Protein AF-A0A933ZM27-F1 (afdb_monomer_lite)

Sequence (180 aa):
MKTFSFIAGNKADASQGMKLHVNRSLVPNHMHVGVWLDDDGKAFPHIVRPATERLARAGTAAADFVLLNRAQVATTLRGVEGVLTIEPGTRFDAGRGGELGEIKAFGAEIQTKLGRRFALIQTPKAVLTIDKQPHDFHVFTIEGKKPAGAKPGQQYRVDIAQENSKGVVVGGLTVIFTFD

Radius of gyration: 19.92 Å; chains: 1; bounding box: 36×38×61 Å

Foldseek 3Di:
DDKDKDKDDALVFQFQKKKKKKAQLQPDLQWWKKKFFQDPCPVPPDDPPPPPCPCVVPVDDFDFDADQAWDWDFDADPNDTDIDTDHHGDTDGPDDQWDKDDKDKDQWDWDADPNTTMTTRNDSIMMIMIGTHGSGMDMMMMDIDQGPPDDAQDWGKMKMFMAGPVRDTDDIDIDIDGDD

Structure (mmCIF, N/CA/C/O backbone):
data_AF-A0A933ZM27-F1
#
_entry.id   AF-A0A933ZM27-F1
#
loop_
_atom_site.group_PDB
_atom_site.id
_atom_site.type_symbol
_atom_site.label_atom_id
_atom_site.label_alt_id
_atom_site.label_comp_id
_atom_site.label_asym_id
_atom_site.label_entity_id
_atom_site.label_seq_id
_atom_site.pdbx_PDB_ins_code
_atom_site.Cartn_x
_atom_site.Cartn_y
_atom_site.Cartn_z
_atom_site.occupancy
_atom_site.B_iso_or_equiv
_atom_site.auth_seq_id
_atom_site.auth_comp_id
_atom_site.auth_asym_id
_atom_site.auth_atom_id
_atom_site.pdbx_PDB_model_num
ATOM 1 N N . MET A 1 1 ? -14.687 8.237 5.035 1.00 88.56 1 MET A N 1
ATOM 2 C CA . MET A 1 1 ? -13.560 7.398 4.564 1.00 88.56 1 MET A CA 1
ATOM 3 C C . MET A 1 1 ? -12.387 8.320 4.306 1.00 88.56 1 MET A C 1
ATOM 5 O O . MET A 1 1 ? -12.639 9.437 3.872 1.00 88.56 1 MET A O 1
ATOM 9 N N . LYS A 1 2 ? -11.159 7.908 4.618 1.00 91.25 2 LYS A N 1
ATOM 10 C CA . LYS A 1 2 ? -9.950 8.696 4.350 1.00 91.25 2 LYS A CA 1
ATOM 11 C C . LYS A 1 2 ? -8.931 7.832 3.619 1.00 91.25 2 LYS A C 1
ATOM 13 O O . LYS A 1 2 ? -8.847 6.633 3.875 1.00 91.25 2 LYS A O 1
ATOM 18 N N . THR A 1 3 ? -8.185 8.447 2.715 1.00 92.00 3 THR A N 1
ATOM 19 C CA . THR A 1 3 ? -7.205 7.777 1.859 1.00 92.00 3 THR A CA 1
ATOM 20 C C . THR A 1 3 ? -5.915 8.577 1.822 1.00 92.00 3 THR A C 1
ATOM 22 O O . THR A 1 3 ? -5.947 9.802 1.924 1.00 92.00 3 THR A O 1
ATOM 25 N N . PHE A 1 4 ? -4.790 7.894 1.653 1.00 89.94 4 PHE A N 1
ATOM 26 C CA . PHE A 1 4 ? -3.494 8.528 1.451 1.00 89.94 4 PHE A CA 1
ATOM 27 C C . PHE A 1 4 ? -2.682 7.732 0.431 1.00 89.94 4 PHE A C 1
ATOM 29 O O . PHE A 1 4 ? -2.520 6.520 0.578 1.00 89.94 4 PHE A O 1
ATOM 36 N N . SER A 1 5 ? -2.190 8.408 -0.605 1.00 88.94 5 SER A N 1
ATOM 37 C CA . SER A 1 5 ? -1.392 7.782 -1.660 1.00 88.94 5 SER A CA 1
ATOM 38 C C . SER A 1 5 ? 0.098 7.869 -1.349 1.00 88.94 5 SER A C 1
ATOM 40 O O . SER A 1 5 ? 0.573 8.865 -0.810 1.00 88.94 5 SER A O 1
ATOM 42 N N . PHE A 1 6 ? 0.844 6.830 -1.700 1.00 87.25 6 PHE A N 1
ATOM 43 C CA . PHE A 1 6 ? 2.274 6.719 -1.453 1.00 87.25 6 PHE A CA 1
ATOM 44 C C . PHE A 1 6 ? 2.962 5.933 -2.558 1.00 87.25 6 PHE A C 1
ATOM 46 O O . PHE A 1 6 ? 2.321 5.209 -3.312 1.00 87.25 6 PHE A O 1
ATOM 53 N N . ILE A 1 7 ? 4.277 6.087 -2.657 1.00 86.44 7 ILE A N 1
ATOM 54 C CA . ILE A 1 7 ? 5.083 5.426 -3.680 1.00 86.44 7 ILE A CA 1
ATOM 55 C C . ILE A 1 7 ? 5.920 4.348 -3.017 1.00 86.44 7 ILE A C 1
ATOM 57 O O . ILE A 1 7 ? 6.509 4.581 -1.962 1.00 86.44 7 ILE A O 1
ATOM 61 N N . ALA A 1 8 ? 5.984 3.188 -3.659 1.00 88.62 8 ALA A N 1
ATOM 62 C CA . ALA A 1 8 ? 6.942 2.149 -3.329 1.00 88.62 8 ALA A CA 1
ATOM 63 C C . ALA A 1 8 ? 7.628 1.631 -4.597 1.00 88.62 8 ALA A C 1
ATOM 65 O O . ALA A 1 8 ? 7.114 1.755 -5.708 1.00 88.62 8 ALA A O 1
ATOM 66 N N . GLY A 1 9 ? 8.813 1.063 -4.424 1.00 84.31 9 GLY A N 1
ATOM 67 C CA . GLY A 1 9 ? 9.759 0.794 -5.503 1.00 84.31 9 GLY A CA 1
ATOM 68 C C . GLY A 1 9 ? 10.816 1.893 -5.613 1.00 84.31 9 GLY A C 1
ATOM 69 O O . GLY A 1 9 ? 10.778 2.903 -4.912 1.00 84.31 9 GLY A O 1
ATOM 70 N N . ASN A 1 10 ? 11.823 1.657 -6.446 1.00 74.56 10 ASN A N 1
ATOM 71 C CA . ASN A 1 10 ? 12.958 2.559 -6.610 1.00 74.56 10 ASN A CA 1
ATOM 72 C C . ASN A 1 10 ? 13.570 2.342 -7.998 1.00 74.56 10 ASN A C 1
ATOM 74 O O . ASN A 1 10 ? 13.846 1.207 -8.383 1.00 74.56 10 ASN A O 1
ATOM 78 N N . LYS A 1 11 ? 13.849 3.430 -8.723 1.00 73.94 11 LYS A N 1
ATOM 79 C CA . LYS A 1 11 ? 14.526 3.372 -10.025 1.00 73.94 11 LYS A CA 1
ATOM 80 C C . LYS A 1 11 ? 15.944 2.819 -9.958 1.00 73.94 11 LYS A C 1
ATOM 82 O O . LYS A 1 11 ? 16.417 2.257 -10.933 1.00 73.94 11 LYS A O 1
ATOM 87 N N . ALA A 1 12 ? 16.627 2.948 -8.828 1.00 74.56 12 ALA A N 1
ATOM 88 C CA . ALA A 1 12 ? 17.933 2.328 -8.626 1.00 74.56 12 ALA A CA 1
ATOM 89 C C . ALA A 1 12 ? 17.832 0.824 -8.301 1.00 74.56 12 ALA A C 1
ATOM 91 O O . ALA A 1 12 ? 18.844 0.128 -8.310 1.00 74.56 12 ALA A O 1
ATOM 92 N N . ASP A 1 13 ? 16.632 0.311 -8.008 1.00 78.94 13 ASP A N 1
ATOM 93 C CA . ASP A 1 13 ? 16.430 -1.074 -7.598 1.00 78.94 13 ASP A CA 1
ATOM 94 C C . ASP A 1 13 ? 16.055 -1.975 -8.781 1.00 78.94 13 ASP A C 1
ATOM 96 O O . ASP A 1 13 ? 14.914 -1.996 -9.254 1.00 78.94 13 ASP A O 1
ATOM 100 N N . ALA A 1 14 ? 17.030 -2.772 -9.216 1.00 84.38 14 ALA A N 1
ATOM 101 C CA . ALA A 1 14 ? 16.874 -3.763 -10.275 1.00 84.38 14 ALA A CA 1
ATOM 102 C C . ALA A 1 14 ? 16.109 -5.031 -9.836 1.00 84.38 14 ALA A C 1
ATOM 104 O O . ALA A 1 14 ? 15.944 -5.952 -10.635 1.00 84.38 14 ALA A O 1
ATOM 105 N N . SER A 1 15 ? 15.661 -5.122 -8.577 1.00 84.75 15 SER A N 1
ATOM 106 C CA . SER A 1 15 ? 14.913 -6.283 -8.094 1.00 84.75 15 SER A CA 1
ATOM 107 C C . SER A 1 15 ? 13.563 -6.447 -8.808 1.00 84.75 15 SER A C 1
ATOM 109 O O . SER A 1 15 ? 12.899 -5.472 -9.172 1.00 84.75 15 SER A O 1
ATOM 111 N N . GLN A 1 16 ? 13.142 -7.701 -8.979 1.00 86.69 16 GLN A N 1
ATOM 112 C CA . GLN A 1 16 ? 11.851 -8.062 -9.580 1.00 86.69 16 GLN A CA 1
ATOM 113 C C . GLN A 1 16 ? 10.733 -8.248 -8.546 1.00 86.69 16 GLN A C 1
ATOM 115 O O . GLN A 1 16 ? 9.624 -8.638 -8.892 1.00 86.69 16 GLN A O 1
ATOM 120 N N . GLY A 1 17 ? 11.007 -7.967 -7.273 1.00 89.50 17 GLY A N 1
ATOM 121 C CA . GLY A 1 17 ? 10.039 -8.149 -6.205 1.00 89.50 17 GLY A CA 1
ATOM 122 C C . GLY A 1 17 ? 10.297 -7.206 -5.046 1.00 89.50 17 GLY A C 1
ATOM 123 O O . GLY A 1 17 ? 11.439 -6.865 -4.736 1.00 89.50 17 GLY A O 1
ATOM 124 N N . MET A 1 18 ? 9.220 -6.800 -4.392 1.00 93.88 18 MET A N 1
ATOM 125 C CA . MET A 1 18 ? 9.257 -6.027 -3.157 1.00 93.88 18 MET A CA 1
ATOM 126 C C . MET A 1 18 ? 8.241 -6.582 -2.167 1.00 93.88 18 MET A C 1
ATOM 128 O O . MET A 1 18 ? 7.278 -7.248 -2.556 1.00 93.88 18 MET A O 1
ATOM 132 N N . LYS A 1 19 ? 8.432 -6.285 -0.883 1.00 96.94 19 LYS A N 1
ATOM 133 C CA . LYS A 1 19 ? 7.422 -6.558 0.138 1.00 96.94 19 LYS A CA 1
ATOM 134 C C . LYS A 1 19 ? 6.964 -5.268 0.787 1.00 96.94 19 LYS A C 1
ATOM 136 O O . LYS A 1 19 ? 7.787 -4.424 1.134 1.00 96.94 19 LYS A O 1
ATOM 141 N N . LEU A 1 20 ? 5.660 -5.149 0.996 1.00 97.56 20 LEU A N 1
ATOM 142 C CA . LEU A 1 20 ? 5.063 -4.115 1.829 1.00 97.56 20 LEU A CA 1
ATOM 143 C C . LEU A 1 20 ? 4.608 -4.742 3.140 1.00 97.56 20 LEU A C 1
ATOM 145 O O . LEU A 1 20 ? 3.688 -5.559 3.166 1.00 97.56 20 LEU A O 1
ATOM 149 N N . HIS A 1 21 ? 5.254 -4.346 4.227 1.00 98.12 21 HIS A N 1
ATOM 150 C CA . HIS A 1 21 ? 4.850 -4.682 5.584 1.00 98.12 21 HIS A CA 1
ATOM 151 C C . HIS A 1 21 ? 3.872 -3.629 6.070 1.00 98.12 21 HIS A C 1
ATOM 153 O O . HIS A 1 21 ? 4.243 -2.467 6.189 1.00 98.12 21 HIS A O 1
ATOM 159 N N . VAL A 1 22 ? 2.638 -4.025 6.360 1.00 98.06 22 VAL A N 1
ATOM 160 C CA . VAL A 1 22 ? 1.597 -3.137 6.879 1.00 98.06 22 VAL A CA 1
ATOM 161 C C . VAL A 1 22 ? 1.339 -3.485 8.339 1.00 98.06 22 VAL A C 1
ATOM 163 O O . VAL A 1 22 ? 0.908 -4.593 8.659 1.00 98.06 22 VAL A O 1
ATOM 166 N N . ASN A 1 23 ? 1.595 -2.535 9.233 1.00 98.00 23 ASN A N 1
ATOM 167 C CA . ASN A 1 23 ? 1.382 -2.660 10.666 1.00 98.00 23 ASN A CA 1
ATOM 168 C C . ASN A 1 23 ? 0.242 -1.739 11.110 1.00 98.00 23 ASN A C 1
ATOM 170 O O . ASN A 1 23 ? 0.384 -0.520 11.172 1.00 98.00 23 ASN A O 1
ATOM 174 N N . ARG A 1 24 ? -0.885 -2.351 11.465 1.00 96.69 24 ARG A N 1
ATOM 175 C CA . ARG A 1 24 ? -2.081 -1.695 12.002 1.00 96.69 24 ARG A CA 1
ATOM 176 C C . ARG A 1 24 ? -2.333 -2.066 13.466 1.00 96.69 24 ARG A C 1
ATOM 178 O O . ARG A 1 24 ? -3.468 -1.993 13.920 1.00 96.69 24 ARG A O 1
ATOM 185 N N . SER A 1 25 ? -1.300 -2.478 14.208 1.00 96.31 25 SER A N 1
ATOM 186 C CA . SER A 1 25 ? -1.435 -2.946 15.603 1.00 96.31 25 SER A CA 1
ATOM 187 C C . SER A 1 25 ? -2.007 -1.889 16.557 1.00 96.31 25 SER A C 1
ATOM 189 O O . SER A 1 25 ? -2.546 -2.236 17.601 1.00 96.31 25 SER A O 1
ATOM 191 N N . LEU A 1 26 ? -1.914 -0.605 16.197 1.00 94.38 26 LEU A N 1
ATOM 192 C CA . LEU A 1 26 ? -2.479 0.521 16.950 1.00 94.38 26 LEU A CA 1
ATOM 193 C C . LEU A 1 26 ? -3.891 0.912 16.476 1.00 94.38 26 LEU A C 1
ATOM 195 O O . LEU A 1 26 ? -4.404 1.968 16.841 1.00 94.38 26 LEU A O 1
ATOM 199 N N . VAL A 1 27 ? -4.519 0.078 15.645 1.00 93.62 27 VAL A N 1
ATOM 200 C CA . VAL A 1 27 ? -5.858 0.291 15.099 1.00 93.62 27 VAL A CA 1
ATOM 201 C C . VAL A 1 27 ? -6.788 -0.827 15.580 1.00 93.62 27 VAL A C 1
ATOM 203 O O . VAL A 1 27 ? -6.417 -1.996 15.479 1.00 93.62 27 VAL A O 1
ATOM 206 N N . PRO A 1 28 ? -8.022 -0.527 16.032 1.00 93.31 28 PRO A N 1
ATOM 207 C CA . PRO A 1 28 ? -8.989 -1.559 16.400 1.00 93.31 28 PRO A CA 1
ATOM 208 C C . PRO A 1 28 ? -9.233 -2.559 15.263 1.00 93.31 28 PRO A C 1
ATOM 210 O O . PRO A 1 28 ? -9.373 -2.155 14.108 1.00 93.31 28 PRO A O 1
ATOM 213 N N . ASN A 1 29 ? -9.355 -3.851 15.581 1.00 90.44 29 ASN A N 1
ATOM 214 C CA . ASN A 1 29 ? -9.511 -4.920 14.579 1.00 90.44 29 ASN A CA 1
ATOM 215 C C . ASN A 1 29 ? -10.737 -4.734 13.668 1.00 90.44 29 ASN A C 1
ATOM 217 O O . ASN A 1 29 ? -10.689 -5.068 12.491 1.00 90.44 29 ASN A O 1
ATOM 221 N N . HIS A 1 30 ? -11.817 -4.151 14.192 1.00 90.81 30 HIS A N 1
ATOM 222 C CA . HIS A 1 30 ? -13.047 -3.899 13.438 1.00 90.81 30 HIS A CA 1
ATOM 223 C C . HIS A 1 30 ? -12.975 -2.654 12.533 1.00 90.81 30 HIS A C 1
ATOM 225 O O . HIS A 1 30 ? -13.903 -2.400 11.766 1.00 90.81 30 HIS A O 1
ATOM 231 N N . MET A 1 31 ? -11.909 -1.847 12.612 1.00 94.25 31 MET A N 1
ATOM 232 C CA . MET A 1 31 ? -11.700 -0.761 11.655 1.00 94.25 31 MET A CA 1
ATOM 233 C C . MET A 1 31 ? -11.341 -1.354 10.290 1.00 94.25 31 MET A C 1
ATOM 235 O O . MET A 1 31 ? -10.518 -2.264 10.185 1.00 94.25 31 MET A O 1
ATOM 239 N N . HIS A 1 32 ? -11.922 -0.826 9.221 1.00 95.19 32 HIS A N 1
ATOM 240 C CA . HIS A 1 32 ? -11.535 -1.220 7.871 1.00 95.19 32 HIS A CA 1
ATOM 241 C C . HIS A 1 32 ? -10.262 -0.466 7.470 1.00 95.19 32 HIS A C 1
ATOM 243 O O . HIS A 1 32 ? -10.233 0.766 7.514 1.00 95.19 32 HIS A O 1
ATOM 249 N N . VAL A 1 33 ? -9.218 -1.225 7.127 1.00 97.12 33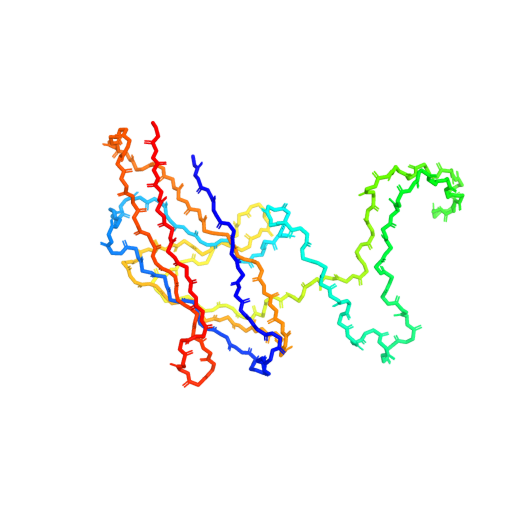 VAL A N 1
ATOM 250 C CA . VAL A 1 33 ? -7.932 -0.730 6.622 1.00 97.12 33 VAL A CA 1
ATOM 251 C C . VAL A 1 33 ? -7.539 -1.588 5.427 1.00 97.12 33 VAL A C 1
ATOM 253 O O . VAL A 1 33 ? -7.566 -2.817 5.515 1.00 97.12 33 VAL A O 1
ATOM 256 N N . GLY A 1 34 ? -7.160 -0.966 4.317 1.00 96.94 34 GLY A N 1
ATOM 257 C CA . GLY A 1 34 ? -6.649 -1.699 3.164 1.00 96.94 34 GLY A CA 1
ATOM 258 C C . GLY A 1 34 ? -5.798 -0.859 2.234 1.00 96.94 34 GLY A C 1
ATOM 259 O O . GLY A 1 34 ? -5.698 0.352 2.405 1.00 96.94 34 GLY A O 1
ATOM 260 N N . VAL A 1 35 ? -5.160 -1.520 1.274 1.00 96.19 35 VAL A N 1
ATOM 261 C CA . VAL A 1 35 ? -4.240 -0.901 0.318 1.00 96.19 35 VAL A CA 1
ATOM 262 C C . VAL A 1 35 ? -4.728 -1.174 -1.100 1.00 96.19 35 VAL A C 1
ATOM 264 O O . VAL A 1 35 ? -4.862 -2.324 -1.511 1.00 96.19 35 VAL A O 1
ATOM 267 N N . TRP A 1 36 ? -4.988 -0.115 -1.854 1.00 93.75 36 TRP A N 1
ATOM 268 C CA . TRP A 1 36 ? -5.194 -0.169 -3.295 1.00 93.75 36 TRP A CA 1
ATOM 269 C C . TRP A 1 36 ? -3.855 -0.394 -3.991 1.00 93.75 36 TRP A C 1
ATOM 271 O O . TRP A 1 36 ? -2.896 0.338 -3.739 1.00 93.75 36 TRP A O 1
ATOM 281 N N . LEU A 1 37 ? -3.801 -1.422 -4.839 1.00 91.81 37 LEU A N 1
ATOM 282 C CA . LEU A 1 37 ? -2.563 -1.891 -5.475 1.00 91.81 37 LEU A CA 1
ATOM 283 C C . LEU A 1 37 ? -2.400 -1.344 -6.894 1.00 91.81 37 LEU A C 1
ATOM 285 O O . LEU A 1 37 ? -1.284 -1.164 -7.361 1.00 91.81 37 LEU A O 1
ATOM 289 N N . ASP A 1 38 ? -3.519 -1.040 -7.549 1.00 84.88 38 ASP A N 1
ATOM 290 C CA . ASP A 1 38 ? -3.557 -0.513 -8.912 1.00 84.88 38 ASP A CA 1
ATOM 291 C C . ASP A 1 38 ? -3.952 0.968 -8.901 1.00 84.88 38 ASP A C 1
ATOM 293 O O . ASP A 1 38 ? -4.995 1.324 -9.446 1.00 84.88 38 ASP A O 1
ATOM 297 N N . ASP A 1 39 ? -3.228 1.833 -8.182 1.00 74.12 39 ASP A N 1
ATOM 298 C CA . ASP A 1 39 ? -3.530 3.271 -8.180 1.00 74.12 39 ASP A CA 1
ATOM 299 C C . ASP A 1 39 ? -3.028 3.993 -9.426 1.00 74.12 39 ASP A C 1
ATOM 301 O O . ASP A 1 39 ? -1.874 3.856 -9.832 1.00 74.12 39 ASP A O 1
ATOM 305 N N . ASP A 1 40 ? -3.931 4.761 -10.044 1.00 63.94 40 ASP A N 1
ATOM 306 C CA . ASP A 1 40 ? -3.622 5.557 -11.229 1.00 63.94 40 ASP A CA 1
ATOM 307 C C . ASP A 1 40 ? -2.792 6.801 -10.877 1.00 63.94 40 ASP A C 1
ATOM 309 O O . ASP A 1 40 ? -2.312 7.503 -11.766 1.00 63.94 40 ASP A O 1
ATOM 313 N N . GLY A 1 41 ? -2.565 7.049 -9.583 1.00 61.56 41 GLY A N 1
ATOM 314 C CA . GLY A 1 41 ? -1.695 8.100 -9.089 1.00 61.56 41 GLY A CA 1
ATOM 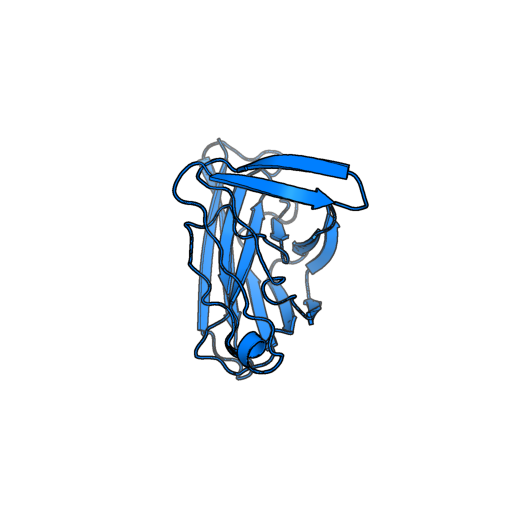315 C C . GLY A 1 41 ? -2.262 9.497 -9.289 1.00 61.56 41 GLY A C 1
ATOM 316 O O . GLY A 1 41 ? -1.537 10.459 -9.056 1.00 61.56 41 GLY A O 1
ATOM 317 N N . LYS A 1 42 ? -3.545 9.636 -9.661 1.00 59.81 42 LYS A N 1
ATOM 318 C CA . LYS A 1 42 ? -4.200 10.942 -9.863 1.00 59.81 42 LYS A CA 1
ATOM 319 C C . LYS A 1 42 ? -4.197 11.820 -8.614 1.00 59.81 42 LYS A C 1
ATOM 321 O O . LYS A 1 42 ? -4.266 13.038 -8.724 1.00 59.81 42 LYS A O 1
ATOM 326 N N . ALA A 1 43 ? -4.130 11.206 -7.433 1.00 57.97 43 ALA A N 1
ATOM 327 C CA . ALA A 1 43 ? -4.058 11.905 -6.152 1.00 57.97 43 ALA A CA 1
ATOM 328 C C . ALA A 1 43 ? -2.628 12.326 -5.754 1.00 57.97 43 ALA A C 1
ATOM 330 O O . ALA A 1 43 ? -2.461 13.024 -4.755 1.00 57.97 43 ALA A O 1
ATOM 331 N N . PHE A 1 44 ? -1.599 11.899 -6.494 1.00 55.16 44 PHE A N 1
ATOM 332 C CA . PHE A 1 44 ? -0.212 12.294 -6.256 1.00 55.16 44 PHE A CA 1
ATOM 333 C C . PHE A 1 44 ? 0.150 13.466 -7.187 1.00 55.16 44 PHE A C 1
ATOM 335 O O . PHE A 1 44 ? -0.218 13.425 -8.364 1.00 55.16 44 PHE A O 1
ATOM 342 N N . PRO A 1 45 ? 0.862 14.512 -6.718 1.00 49.34 45 PRO A N 1
ATOM 343 C CA . PRO A 1 45 ? 1.335 15.580 -7.599 1.00 49.34 45 PRO A CA 1
ATOM 344 C C . PRO A 1 45 ? 2.122 14.979 -8.768 1.00 49.34 45 PRO A C 1
ATOM 346 O O . PRO A 1 45 ? 2.869 14.024 -8.563 1.00 49.34 45 PRO A O 1
ATOM 349 N N . HIS A 1 46 ? 1.915 15.511 -9.979 1.00 46.50 46 HIS A N 1
ATOM 350 C CA . HIS A 1 46 ? 2.421 14.963 -11.241 1.00 46.50 46 HIS A CA 1
ATOM 351 C C . HIS A 1 46 ? 3.912 14.605 -11.178 1.00 46.50 46 HIS A C 1
ATOM 353 O O . HIS A 1 46 ? 4.782 15.423 -11.471 1.00 46.50 46 HIS A O 1
ATOM 359 N N . ILE A 1 47 ? 4.221 13.351 -10.855 1.00 43.12 47 ILE A N 1
ATOM 360 C CA . ILE A 1 47 ? 5.545 12.801 -11.107 1.00 43.12 47 ILE A CA 1
ATOM 361 C C . ILE A 1 47 ? 5.538 12.409 -12.572 1.00 43.12 47 ILE A C 1
ATOM 363 O O . ILE A 1 47 ? 4.867 11.454 -12.970 1.00 43.12 47 ILE A O 1
ATOM 367 N N . VAL A 1 48 ? 6.277 13.167 -13.378 1.00 42.62 48 VAL A N 1
ATOM 368 C CA . VAL A 1 48 ? 6.609 12.766 -14.743 1.00 42.62 48 VAL A CA 1
ATOM 369 C C . VAL A 1 48 ? 7.358 11.439 -14.636 1.00 42.62 48 VAL A C 1
ATOM 371 O O . VAL A 1 48 ? 8.520 11.385 -14.227 1.00 42.62 48 VAL A O 1
ATOM 374 N N . ARG A 1 49 ? 6.661 10.337 -14.927 1.00 45.72 49 ARG A N 1
ATOM 375 C CA . ARG A 1 49 ? 7.293 9.043 -15.167 1.00 45.72 49 ARG A CA 1
ATOM 376 C C . ARG A 1 49 ? 8.007 9.214 -16.505 1.00 45.72 49 ARG A C 1
ATOM 378 O O . ARG A 1 49 ? 7.309 9.423 -17.487 1.00 45.72 49 ARG A O 1
ATOM 385 N N . PRO A 1 50 ? 9.348 9.213 -16.575 1.00 39.88 50 PRO A N 1
ATOM 386 C CA . PRO A 1 50 ? 9.990 9.176 -17.876 1.00 39.88 50 PRO A CA 1
ATOM 387 C C . PRO A 1 50 ? 9.519 7.895 -18.554 1.00 39.88 50 PRO A C 1
ATOM 389 O O . PRO A 1 50 ? 9.575 6.833 -17.923 1.00 39.88 50 PRO A O 1
ATOM 392 N N . ALA A 1 51 ? 9.012 8.010 -19.783 1.00 41.72 51 ALA A N 1
ATOM 393 C CA . ALA A 1 51 ? 8.706 6.867 -20.623 1.00 41.72 51 ALA A CA 1
ATOM 394 C C . ALA A 1 51 ? 9.830 5.833 -20.482 1.00 41.72 51 ALA A C 1
ATOM 396 O O . ALA A 1 51 ? 11.004 6.127 -20.709 1.00 41.72 51 ALA A O 1
ATOM 397 N N . THR A 1 52 ? 9.484 4.630 -20.024 1.00 41.19 52 THR A N 1
ATOM 398 C CA . THR A 1 52 ? 10.444 3.533 -19.931 1.00 41.19 52 THR A CA 1
ATOM 399 C C . THR A 1 52 ? 11.095 3.338 -21.298 1.00 41.19 52 THR A C 1
ATOM 401 O O . THR A 1 52 ? 10.387 3.174 -22.293 1.00 41.19 52 THR A O 1
ATOM 404 N N . GLU A 1 53 ? 12.428 3.279 -21.338 1.00 40.34 53 GLU A N 1
ATOM 405 C CA . GLU A 1 53 ? 13.272 3.087 -22.536 1.00 40.34 53 GLU A CA 1
ATOM 406 C C . GLU A 1 53 ? 12.937 1.827 -23.365 1.00 40.34 53 GLU A C 1
ATOM 408 O O . GLU A 1 53 ? 13.530 1.561 -24.409 1.00 40.34 53 GLU A O 1
ATOM 413 N N . ARG A 1 54 ? 11.950 1.030 -22.951 1.00 38.50 54 ARG A N 1
ATOM 414 C CA . ARG A 1 54 ? 11.510 -0.171 -23.657 1.00 38.50 54 ARG A CA 1
ATOM 415 C C . ARG A 1 54 ? 10.788 0.119 -24.980 1.00 38.50 54 ARG A C 1
ATOM 417 O O . ARG A 1 54 ? 10.757 -0.761 -25.837 1.00 38.50 54 ARG A O 1
ATOM 424 N N . LEU A 1 55 ? 10.294 1.340 -25.195 1.00 38.00 55 LEU A N 1
ATOM 425 C CA . LEU A 1 55 ? 9.736 1.768 -26.489 1.00 38.00 55 LEU A CA 1
ATOM 426 C C . LEU A 1 55 ? 10.807 2.229 -27.495 1.00 38.00 55 LEU A C 1
ATOM 428 O O . LEU A 1 55 ? 10.478 2.547 -28.629 1.00 38.00 55 LEU A O 1
ATOM 432 N N . ALA A 1 56 ? 12.098 2.185 -27.137 1.00 36.31 56 ALA A N 1
ATOM 433 C CA . ALA A 1 56 ? 13.183 2.380 -28.102 1.00 36.31 56 ALA A CA 1
ATOM 434 C C . ALA A 1 56 ? 13.550 1.095 -28.880 1.00 36.31 56 ALA A C 1
ATOM 436 O O . ALA A 1 56 ? 14.264 1.174 -29.876 1.00 36.31 56 ALA A O 1
ATOM 437 N N . ARG A 1 57 ? 13.084 -0.098 -28.457 1.00 38.66 57 ARG A N 1
ATOM 438 C CA . ARG A 1 57 ? 13.407 -1.385 -29.124 1.00 38.66 57 ARG A CA 1
ATOM 439 C C . ARG A 1 57 ? 12.317 -1.949 -30.035 1.00 38.66 57 ARG A C 1
ATOM 441 O O . ARG A 1 57 ? 12.615 -2.809 -30.855 1.00 38.66 57 ARG A O 1
ATOM 448 N N . ALA A 1 58 ? 11.085 -1.470 -29.930 1.00 40.47 58 ALA A N 1
ATOM 449 C CA . ALA A 1 58 ? 10.062 -1.648 -30.955 1.00 40.47 58 ALA A CA 1
ATOM 450 C C . ALA A 1 58 ? 9.834 -0.253 -31.523 1.00 40.47 58 ALA A C 1
ATOM 452 O O . ALA A 1 58 ? 9.535 0.632 -30.736 1.00 40.47 58 ALA A O 1
ATOM 453 N N . GLY A 1 59 ? 10.047 -0.033 -32.823 1.00 34.47 59 GLY A N 1
ATOM 454 C CA . GLY A 1 59 ? 10.097 1.286 -33.483 1.00 34.47 59 GLY A CA 1
ATOM 455 C C . GLY A 1 59 ? 8.816 2.137 -33.455 1.00 34.47 59 GLY A C 1
ATOM 456 O O . GLY A 1 59 ? 8.525 2.842 -34.413 1.00 34.47 59 GLY A O 1
ATOM 457 N N . THR A 1 60 ? 8.044 2.088 -32.380 1.00 36.75 60 THR A N 1
ATOM 458 C CA . THR A 1 60 ? 6.929 2.966 -32.057 1.00 36.75 60 THR A CA 1
ATOM 459 C C . THR A 1 60 ? 7.331 3.785 -30.840 1.00 36.75 60 THR A C 1
ATOM 461 O O . THR A 1 60 ? 7.363 3.268 -29.725 1.00 36.75 60 THR A O 1
ATOM 464 N N . ALA A 1 61 ? 7.664 5.056 -31.057 1.00 37.97 61 ALA A N 1
ATOM 465 C CA . ALA A 1 61 ? 7.955 5.991 -29.981 1.00 37.97 61 ALA A CA 1
ATOM 466 C C . ALA A 1 61 ? 6.781 6.045 -28.986 1.00 37.97 61 ALA A C 1
ATOM 468 O O . ALA A 1 61 ? 5.629 6.227 -29.385 1.00 37.97 61 ALA A O 1
ATOM 469 N N . ALA A 1 62 ? 7.080 5.901 -27.693 1.00 40.69 62 ALA A N 1
ATOM 470 C CA . ALA A 1 62 ? 6.155 6.256 -26.623 1.00 40.69 62 ALA A CA 1
ATOM 471 C C . ALA A 1 62 ? 5.910 7.761 -26.712 1.00 40.69 62 ALA A C 1
ATOM 473 O O . ALA A 1 62 ? 6.795 8.550 -26.382 1.00 40.69 62 ALA A O 1
ATOM 474 N N . ALA A 1 63 ? 4.756 8.182 -27.209 1.00 41.09 63 ALA A N 1
ATOM 475 C CA . ALA A 1 63 ? 4.406 9.589 -27.149 1.00 41.09 63 ALA A CA 1
ATOM 476 C C . ALA A 1 63 ? 3.824 9.887 -25.761 1.00 41.09 63 ALA A C 1
ATOM 478 O O . ALA A 1 63 ? 2.659 9.592 -25.510 1.00 41.09 63 ALA A O 1
ATOM 479 N N . ASP A 1 64 ? 4.621 10.500 -24.883 1.00 49.88 64 ASP A N 1
ATOM 480 C CA . ASP A 1 64 ? 4.104 11.301 -23.768 1.00 49.88 64 ASP A CA 1
ATOM 481 C C . ASP A 1 64 ? 3.636 12.647 -24.351 1.00 49.88 64 ASP A C 1
ATOM 483 O O . ASP A 1 64 ? 4.351 13.650 -24.329 1.00 49.88 64 ASP A O 1
ATOM 487 N N . PHE A 1 65 ? 2.452 12.660 -24.969 1.00 45.62 65 PHE A N 1
ATOM 488 C CA . PHE A 1 65 ? 1.874 13.874 -25.545 1.00 45.62 65 PHE A CA 1
ATOM 489 C C . PHE A 1 65 ? 0.986 14.570 -24.509 1.00 45.62 65 PHE A C 1
ATOM 491 O O . PHE A 1 65 ? -0.075 14.060 -24.134 1.00 45.62 65 PHE A O 1
ATOM 498 N N . VAL A 1 66 ? 1.415 15.750 -24.058 1.00 44.84 66 VAL A N 1
ATOM 499 C CA . VAL A 1 66 ? 0.614 16.643 -23.211 1.00 44.84 66 VAL A CA 1
ATOM 500 C C . VAL A 1 66 ? 0.290 17.894 -24.003 1.00 44.84 66 VAL A C 1
ATOM 502 O O . VAL A 1 66 ? 1.183 18.612 -24.455 1.00 44.84 66 VAL A O 1
ATOM 505 N N . LEU A 1 67 ? -1.002 18.166 -24.153 1.00 46.53 67 LEU A N 1
ATOM 506 C CA . LEU A 1 67 ? -1.449 19.331 -24.885 1.00 46.53 67 LEU A CA 1
ATOM 507 C C . LEU A 1 67 ? -1.523 20.559 -23.963 1.00 46.53 67 LEU A C 1
ATOM 509 O O . LEU A 1 67 ? -2.367 20.630 -23.068 1.00 46.53 67 LEU A O 1
ATOM 513 N N . LEU A 1 68 ? -0.635 21.530 -24.195 1.00 40.00 68 LEU A N 1
ATOM 514 C CA . LEU A 1 68 ? -0.536 22.757 -23.393 1.00 40.00 68 LEU A CA 1
ATOM 515 C C . LEU A 1 68 ? -1.568 23.828 -23.790 1.00 40.00 68 LEU A C 1
ATOM 517 O O . LEU A 1 68 ? -1.989 24.604 -22.940 1.00 40.00 68 LEU A O 1
ATOM 521 N N . ASN A 1 69 ? -2.003 23.844 -25.054 1.00 42.50 69 ASN A N 1
ATOM 522 C CA . ASN A 1 69 ? -2.964 24.801 -25.618 1.00 42.50 69 ASN A CA 1
ATOM 523 C C . ASN A 1 69 ? -4.016 24.068 -26.458 1.00 42.50 69 ASN A C 1
ATOM 525 O O . ASN A 1 69 ? -3.712 23.016 -27.008 1.00 42.50 69 ASN A O 1
ATOM 529 N N . ARG A 1 70 ? -5.221 24.632 -26.626 1.00 57.00 70 ARG A N 1
ATOM 530 C CA . ARG A 1 70 ? -6.294 24.013 -27.426 1.00 57.00 70 ARG A CA 1
ATOM 531 C C . ARG A 1 70 ? -5.799 23.650 -28.831 1.00 57.00 70 ARG A C 1
ATOM 533 O O . ARG A 1 70 ? -5.288 24.511 -29.544 1.00 57.00 70 ARG A O 1
ATOM 540 N N . ALA A 1 71 ? -6.010 22.401 -29.238 1.00 67.94 71 ALA A N 1
ATOM 541 C CA . ALA A 1 71 ? -5.677 21.917 -30.573 1.00 67.94 71 ALA A CA 1
ATOM 542 C C . ALA A 1 71 ? -6.889 21.250 -31.213 1.00 67.94 71 ALA A C 1
ATOM 544 O O . ALA A 1 71 ? -7.616 20.498 -30.567 1.00 67.94 71 ALA A O 1
ATOM 545 N N . GLN A 1 72 ? -7.100 21.526 -32.496 1.00 64.75 72 GLN A N 1
ATOM 546 C CA . GLN A 1 72 ? -8.075 20.817 -33.311 1.00 64.75 72 GLN A CA 1
ATOM 547 C C . GLN A 1 72 ? -7.341 19.785 -34.155 1.00 64.75 72 GLN A C 1
ATOM 549 O O . GLN A 1 72 ? -6.428 20.124 -34.904 1.00 64.75 72 GLN A O 1
ATOM 554 N N . VAL A 1 73 ? -7.731 18.524 -34.014 1.00 63.41 73 VAL A N 1
ATOM 555 C CA . VAL A 1 73 ? -7.176 17.414 -34.786 1.00 63.41 73 VAL A CA 1
ATOM 556 C C . VAL A 1 73 ? -8.270 16.897 -35.705 1.00 63.41 73 VAL A C 1
ATOM 558 O O . VAL A 1 73 ? -9.278 16.366 -35.241 1.00 63.41 73 VAL A O 1
ATOM 561 N N . ALA A 1 74 ? -8.076 17.055 -37.012 1.00 49.75 74 ALA A N 1
ATOM 562 C CA . ALA A 1 74 ? -8.897 16.369 -38.000 1.00 49.75 74 ALA A CA 1
ATOM 563 C C . ALA A 1 74 ? -8.487 14.890 -38.038 1.00 49.75 74 ALA A C 1
ATOM 565 O O . ALA A 1 74 ? -7.301 14.574 -38.151 1.00 49.75 74 ALA A O 1
ATOM 566 N N . THR A 1 75 ? -9.447 13.979 -37.905 1.00 55.50 75 THR A N 1
ATOM 567 C CA . THR A 1 75 ? -9.178 12.538 -37.924 1.00 55.50 75 THR A CA 1
ATOM 568 C C . THR A 1 75 ? -10.308 11.767 -38.593 1.00 55.50 75 THR A C 1
ATOM 570 O O . THR A 1 75 ? -11.440 12.241 -38.687 1.00 55.50 75 THR A O 1
ATOM 573 N N . THR A 1 76 ? -9.988 10.562 -39.059 1.00 47.44 76 THR A N 1
ATOM 574 C CA . THR A 1 76 ? -10.959 9.606 -39.594 1.00 47.44 76 THR A CA 1
ATOM 575 C C . THR A 1 76 ? -10.912 8.344 -38.746 1.00 47.44 76 THR A C 1
ATOM 577 O O . THR A 1 76 ? -9.928 7.604 -38.771 1.00 47.44 76 THR A O 1
ATOM 580 N N . LEU A 1 77 ? -11.972 8.089 -37.979 1.00 49.78 77 LEU A N 1
ATOM 581 C CA . LEU A 1 77 ? -12.082 6.909 -37.123 1.00 49.78 77 LEU A CA 1
ATOM 582 C C . LEU A 1 77 ? -13.131 5.967 -37.707 1.00 49.78 77 LEU A C 1
ATOM 584 O O . LEU A 1 77 ? -14.326 6.244 -37.662 1.00 49.78 77 LEU A O 1
ATOM 588 N N . ARG A 1 78 ? -12.671 4.838 -38.261 1.00 41.72 78 ARG A N 1
ATOM 589 C CA . ARG A 1 78 ? -13.522 3.789 -38.860 1.00 41.72 78 ARG A CA 1
ATOM 590 C C . ARG A 1 78 ? -14.547 4.327 -39.874 1.00 41.72 78 ARG A C 1
ATOM 592 O O . ARG A 1 78 ? -15.706 3.928 -39.856 1.00 41.72 78 ARG A O 1
ATOM 599 N N . GLY A 1 79 ? -14.107 5.221 -40.759 1.00 54.91 79 GLY A N 1
ATOM 600 C CA . GLY A 1 79 ? -14.938 5.767 -41.838 1.00 54.91 79 GLY A CA 1
ATOM 601 C C . GLY A 1 79 ? -15.828 6.948 -41.439 1.00 54.91 79 GLY A C 1
ATOM 602 O O . GLY A 1 79 ? -16.587 7.425 -42.274 1.00 54.91 79 GLY A O 1
ATOM 603 N N . VAL A 1 80 ? -15.729 7.436 -40.199 1.00 39.22 80 VAL A N 1
ATOM 604 C CA . VAL A 1 80 ? -16.340 8.701 -39.775 1.00 39.22 80 VAL A CA 1
ATOM 605 C C . VAL A 1 80 ? -15.259 9.773 -39.724 1.00 39.22 80 VAL A C 1
ATOM 607 O O . VAL A 1 80 ? -14.275 9.629 -38.993 1.00 39.22 80 VAL A O 1
ATOM 610 N N . GLU A 1 81 ? -15.447 10.836 -40.499 1.00 62.94 81 GLU A N 1
ATOM 611 C CA . GLU A 1 81 ? -14.597 12.024 -40.473 1.00 62.94 81 GLU A CA 1
ATOM 612 C C . GLU A 1 81 ? -15.094 13.003 -39.407 1.00 62.94 81 GLU A C 1
ATOM 614 O O . GLU A 1 81 ? -16.294 13.250 -39.274 1.00 62.94 81 GLU A O 1
ATOM 619 N N . GLY A 1 82 ? -14.170 13.563 -38.630 1.00 51.81 82 GLY A N 1
ATOM 620 C CA . GLY A 1 82 ? -14.514 14.535 -37.602 1.00 51.81 82 GLY A CA 1
ATOM 621 C C . GLY A 1 82 ? -13.327 15.369 -37.144 1.00 51.81 82 GLY A C 1
ATOM 622 O O . GLY A 1 82 ? -12.163 15.008 -37.328 1.00 51.81 82 GLY A O 1
ATOM 623 N N . VAL A 1 83 ? -13.640 16.500 -36.516 1.00 64.69 83 VAL A N 1
ATOM 624 C CA . VAL A 1 83 ? -12.654 17.363 -35.863 1.00 64.69 83 VAL A CA 1
ATOM 625 C C . VAL A 1 83 ? -12.756 17.151 -34.360 1.00 64.69 83 VAL A C 1
ATOM 627 O O . VAL A 1 83 ? -13.765 17.485 -33.739 1.00 64.69 83 VAL A O 1
ATOM 630 N N . LEU A 1 84 ? -11.702 16.602 -33.764 1.00 60.84 84 LEU A N 1
ATOM 631 C CA . LEU A 1 84 ? -11.562 16.509 -32.318 1.00 60.84 84 LEU A CA 1
ATOM 632 C C . LEU A 1 84 ? -11.015 17.837 -31.803 1.00 60.84 84 LEU A C 1
ATOM 634 O O . LEU A 1 84 ? -9.915 18.241 -32.173 1.00 60.84 84 LEU A O 1
ATOM 638 N N . THR A 1 85 ? -11.769 18.515 -30.941 1.00 65.44 85 THR A N 1
ATOM 639 C CA . THR A 1 85 ? -11.237 19.647 -30.176 1.00 65.44 85 THR A CA 1
ATOM 640 C C . THR A 1 85 ? -10.653 19.101 -28.885 1.00 65.44 85 THR A C 1
ATOM 642 O O . THR A 1 85 ? -11.372 18.558 -28.050 1.00 65.44 85 THR A O 1
ATOM 645 N N . ILE A 1 86 ? -9.338 19.206 -28.754 1.00 70.81 86 ILE A N 1
ATOM 646 C CA . ILE A 1 86 ? -8.586 18.730 -27.605 1.00 70.81 86 ILE A CA 1
ATOM 647 C C . ILE A 1 86 ? -8.300 19.939 -26.717 1.00 70.81 86 ILE A C 1
ATOM 649 O O . ILE A 1 86 ? -7.657 20.902 -27.144 1.00 70.81 86 ILE A O 1
ATOM 653 N N . GLU A 1 87 ? -8.817 19.906 -25.493 1.00 61.25 87 GLU A N 1
ATOM 654 C CA . GLU A 1 87 ? -8.662 20.998 -24.533 1.00 61.25 87 GLU A CA 1
ATOM 655 C C . GLU A 1 87 ? -7.313 20.909 -23.796 1.00 61.25 87 GLU A C 1
ATOM 657 O O . GLU A 1 87 ? -6.774 19.802 -23.629 1.00 61.25 87 GLU A O 1
ATOM 662 N N . PRO A 1 88 ? -6.759 22.049 -23.336 1.00 48.56 88 PRO A N 1
ATOM 663 C CA . PRO A 1 88 ? -5.576 22.066 -22.482 1.00 48.56 88 PRO A CA 1
ATOM 664 C C . PRO A 1 88 ? -5.724 21.114 -21.291 1.00 48.56 88 PRO A C 1
ATOM 666 O O . PRO A 1 88 ? -6.757 21.090 -20.623 1.00 48.56 88 PRO A O 1
ATOM 669 N N . GLY A 1 89 ? -4.688 20.317 -21.031 1.00 44.34 89 GLY A N 1
ATOM 670 C CA . GLY A 1 89 ? -4.708 19.290 -19.983 1.00 44.34 89 GLY A CA 1
ATOM 671 C C . GLY A 1 89 ? -5.165 17.904 -20.451 1.00 44.34 89 GLY A C 1
ATOM 672 O O . GLY A 1 89 ? -5.123 16.958 -19.664 1.00 44.34 89 GLY A O 1
ATOM 673 N N . THR A 1 90 ? -5.536 17.739 -21.725 1.00 47.00 90 THR A N 1
ATOM 674 C CA . THR A 1 90 ? -5.752 16.403 -22.299 1.00 47.00 90 THR A CA 1
ATOM 675 C C . THR A 1 90 ? -4.422 15.655 -22.429 1.00 47.00 90 THR A C 1
ATOM 677 O O . THR A 1 90 ? -3.436 16.195 -22.940 1.00 47.00 90 THR A O 1
ATOM 680 N N . ARG A 1 91 ? -4.405 14.393 -21.985 1.00 45.78 91 ARG A N 1
ATOM 681 C CA . ARG A 1 91 ? -3.229 13.517 -21.967 1.00 45.78 91 ARG A CA 1
ATOM 682 C C . ARG A 1 91 ? -3.532 12.205 -22.683 1.00 45.78 91 ARG A C 1
ATOM 684 O O . ARG A 1 91 ? -4.576 11.600 -22.445 1.00 45.78 91 ARG A O 1
ATOM 691 N N . PHE A 1 92 ? -2.600 11.765 -23.524 1.00 48.03 92 PHE A N 1
ATOM 692 C CA . PHE A 1 92 ? -2.636 10.453 -24.167 1.00 48.03 92 PHE A CA 1
ATOM 693 C C . PHE A 1 92 ? -1.496 9.608 -23.607 1.00 48.03 92 PHE A C 1
ATOM 695 O O . PHE A 1 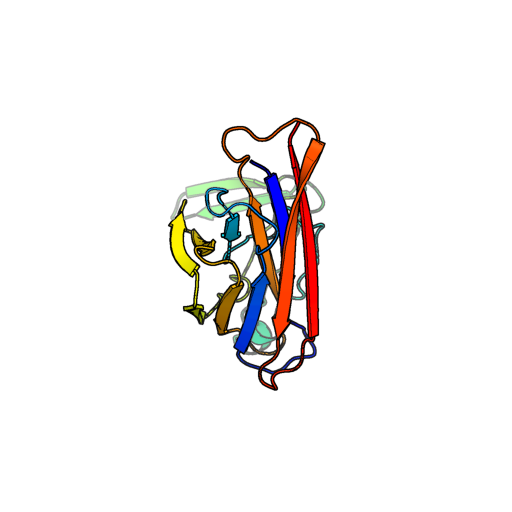92 ? -0.331 9.903 -23.848 1.00 48.03 92 PHE A O 1
ATOM 702 N N . ASP A 1 93 ? -1.836 8.572 -22.843 1.00 45.00 93 ASP A N 1
ATOM 703 C CA . ASP A 1 93 ? -0.857 7.664 -22.246 1.00 45.00 93 ASP A CA 1
ATOM 704 C C . ASP A 1 93 ? -0.618 6.456 -23.155 1.00 45.00 93 ASP A C 1
ATOM 706 O O . ASP A 1 93 ? -1.397 5.498 -23.178 1.00 45.00 93 ASP A O 1
ATOM 710 N N . ALA A 1 94 ? 0.479 6.488 -23.913 1.00 40.03 94 ALA A N 1
ATOM 711 C CA . ALA A 1 94 ? 0.947 5.356 -24.706 1.00 40.03 94 ALA A CA 1
ATOM 712 C C . ALA A 1 94 ? 1.719 4.358 -23.824 1.00 40.03 94 ALA A C 1
ATOM 714 O O . ALA A 1 94 ? 2.934 4.216 -23.926 1.00 40.03 94 ALA A O 1
ATOM 715 N N . GLY A 1 95 ? 1.006 3.654 -22.945 1.00 39.16 95 GLY A N 1
ATOM 716 C CA . GLY A 1 95 ? 1.569 2.539 -22.187 1.00 39.16 95 GLY A CA 1
ATOM 717 C C . GLY A 1 95 ? 1.059 2.482 -20.759 1.00 39.16 95 GLY A C 1
ATOM 718 O O . GLY A 1 95 ? 1.166 3.443 -20.000 1.00 39.16 95 GLY A O 1
ATOM 719 N N . ARG A 1 96 ? 0.516 1.321 -20.383 1.00 45.34 96 ARG A N 1
ATOM 720 C CA . ARG A 1 96 ? 0.187 1.004 -18.993 1.00 45.34 96 ARG A CA 1
ATOM 721 C C . ARG A 1 96 ? 1.471 1.138 -18.174 1.00 45.34 96 ARG A C 1
ATOM 723 O O . ARG A 1 96 ? 2.406 0.367 -18.383 1.00 45.34 96 ARG A O 1
ATOM 730 N N . GLY A 1 97 ? 1.532 2.129 -17.280 1.00 47.12 97 GLY A N 1
ATOM 731 C CA . GLY A 1 97 ? 2.567 2.174 -16.247 1.00 47.12 97 GLY A CA 1
ATOM 732 C C . GLY A 1 97 ? 2.627 0.808 -15.565 1.00 47.12 97 GLY A C 1
ATOM 733 O O . GLY A 1 97 ? 1.565 0.224 -15.357 1.00 47.12 97 GLY A O 1
ATOM 734 N N . GLY A 1 98 ? 3.839 0.293 -15.324 1.00 57.50 98 GLY A N 1
ATOM 735 C CA . GLY A 1 98 ? 4.097 -1.130 -15.099 1.00 57.50 98 GLY A CA 1
ATOM 736 C C . GLY A 1 98 ? 2.998 -1.828 -14.306 1.00 57.50 98 GLY A C 1
ATOM 737 O O . GLY A 1 98 ? 2.654 -1.428 -13.193 1.00 57.50 98 GLY A O 1
ATOM 738 N N . GLU A 1 99 ? 2.394 -2.848 -14.906 1.00 68.44 99 GLU A N 1
ATOM 739 C CA . GLU A 1 99 ? 1.433 -3.673 -14.189 1.00 68.44 99 GLU A CA 1
ATOM 740 C C . GLU A 1 99 ? 2.191 -4.448 -13.112 1.00 68.44 99 GLU A C 1
ATOM 742 O O . GLU A 1 99 ? 3.188 -5.115 -13.404 1.00 68.44 99 GLU A O 1
ATOM 747 N N . LEU A 1 100 ? 1.730 -4.357 -11.861 1.00 80.62 100 LEU A N 1
ATOM 748 C CA . LEU A 1 100 ? 2.218 -5.258 -10.820 1.00 80.62 100 LEU A CA 1
ATOM 749 C C . LEU A 1 100 ? 1.901 -6.691 -11.242 1.00 80.62 100 LEU A C 1
ATOM 751 O O . LEU A 1 100 ? 0.762 -6.966 -11.641 1.00 80.62 100 LEU A O 1
ATOM 755 N N . GLY A 1 101 ? 2.890 -7.573 -11.113 1.00 84.12 101 GLY A N 1
ATOM 756 C CA . GLY A 1 101 ? 2.774 -8.993 -11.423 1.00 84.12 101 GLY A CA 1
ATOM 757 C C . GLY A 1 101 ? 1.950 -9.750 -10.381 1.00 84.12 101 GLY A C 1
ATOM 758 O O . GLY A 1 101 ? 0.906 -9.277 -9.917 1.00 84.12 101 GLY A O 1
ATOM 759 N N . GLU A 1 102 ? 2.405 -10.950 -10.020 1.00 90.06 102 GLU A N 1
ATOM 760 C CA . GLU A 1 102 ? 1.767 -11.735 -8.968 1.00 90.06 102 GLU A CA 1
ATOM 761 C C . GLU A 1 102 ? 1.822 -10.981 -7.628 1.00 90.06 102 GLU A C 1
ATOM 763 O O . GLU A 1 102 ? 2.807 -10.317 -7.292 1.00 90.06 102 GLU A O 1
ATOM 768 N N . ILE A 1 103 ? 0.739 -11.075 -6.852 1.00 93.19 103 ILE A N 1
ATOM 769 C CA . ILE A 1 103 ? 0.661 -10.499 -5.511 1.00 93.19 103 ILE A CA 1
ATOM 770 C C . ILE A 1 103 ? 0.250 -11.591 -4.536 1.00 93.19 103 ILE A C 1
ATOM 772 O O . ILE A 1 103 ? -0.829 -12.170 -4.655 1.00 93.19 103 ILE A O 1
ATOM 776 N N . LYS A 1 104 ? 1.097 -11.831 -3.536 1.00 96.38 104 LYS A N 1
ATOM 777 C CA . LYS A 1 104 ? 0.834 -12.761 -2.434 1.00 96.38 104 LYS A CA 1
ATOM 778 C C . LYS A 1 104 ? 0.614 -11.968 -1.159 1.00 96.38 104 LYS A C 1
ATOM 780 O O . LYS A 1 104 ? 1.410 -11.092 -0.826 1.00 96.38 104 LYS A O 1
ATOM 785 N N . ALA A 1 105 ? -0.450 -12.288 -0.436 1.00 97.25 105 ALA A N 1
ATOM 786 C CA . ALA A 1 105 ? -0.813 -11.606 0.795 1.00 97.25 105 ALA A CA 1
ATOM 787 C C . ALA A 1 105 ? -0.779 -12.572 1.979 1.00 97.25 105 ALA A C 1
ATOM 789 O O . ALA A 1 105 ? -1.416 -13.622 1.959 1.00 97.25 105 ALA A O 1
ATOM 790 N N . PHE A 1 106 ? -0.055 -12.191 3.027 1.00 98.06 106 PHE A N 1
ATOM 791 C CA . PHE A 1 106 ? -0.112 -12.828 4.336 1.00 98.06 106 PHE A CA 1
ATOM 792 C C . PHE A 1 106 ? -0.740 -11.851 5.328 1.00 98.06 106 PHE A C 1
ATOM 794 O O . PHE A 1 106 ? -0.301 -10.706 5.420 1.00 98.06 106 PHE A O 1
ATOM 801 N N . GLY A 1 107 ? -1.774 -12.275 6.059 1.00 96.94 107 GLY A N 1
ATOM 802 C CA . GLY A 1 107 ? -2.503 -11.390 6.978 1.00 96.94 107 GLY A CA 1
ATOM 803 C C . GLY A 1 107 ? -3.421 -10.364 6.292 1.00 96.94 107 GLY A C 1
ATOM 804 O O . GLY A 1 107 ? -3.973 -9.469 6.937 1.00 96.94 107 GLY A O 1
ATOM 805 N N . ALA A 1 108 ? -3.593 -10.489 4.978 1.00 97.44 108 ALA A N 1
ATOM 806 C CA . ALA A 1 108 ? -4.482 -9.667 4.176 1.00 97.44 108 ALA A CA 1
ATOM 807 C C . ALA A 1 108 ? -5.191 -10.516 3.118 1.00 97.44 108 ALA A C 1
ATOM 809 O O . ALA A 1 108 ? -4.690 -11.559 2.704 1.00 97.44 108 ALA A O 1
ATOM 810 N N . GLU A 1 109 ? -6.347 -10.043 2.675 1.00 97.38 109 GLU A N 1
ATOM 811 C CA . GLU A 1 109 ? -7.159 -10.669 1.636 1.00 97.38 109 GLU A CA 1
ATOM 812 C C . GLU A 1 109 ? -7.151 -9.785 0.388 1.00 97.38 109 GLU A C 1
ATOM 814 O O . GLU A 1 109 ? -7.468 -8.595 0.461 1.00 97.38 109 GLU A O 1
ATOM 819 N N . ILE A 1 110 ? -6.784 -10.355 -0.762 1.00 96.31 110 ILE A N 1
ATOM 820 C CA . ILE A 1 110 ? -6.825 -9.643 -2.041 1.00 96.31 110 ILE A CA 1
ATOM 821 C C . ILE A 1 110 ? -8.241 -9.723 -2.611 1.00 96.31 110 ILE A C 1
ATOM 823 O O . ILE A 1 110 ? -8.756 -10.803 -2.884 1.00 96.31 110 ILE A O 1
ATOM 827 N N . GLN A 1 111 ? -8.853 -8.563 -2.820 1.00 94.94 111 GLN A N 1
ATOM 828 C CA . GLN A 1 111 ? -10.194 -8.397 -3.369 1.00 94.94 111 GLN A CA 1
ATOM 829 C C . GLN A 1 111 ? -10.137 -7.560 -4.646 1.00 94.94 111 GLN A C 1
ATOM 831 O O . GLN A 1 111 ? -9.245 -6.731 -4.820 1.00 94.94 111 GLN A O 1
ATOM 836 N N . THR A 1 112 ? -11.132 -7.718 -5.515 1.00 90.44 112 THR A N 1
ATOM 837 C CA . THR A 1 112 ? -11.348 -6.791 -6.634 1.00 90.44 112 THR A CA 1
ATOM 838 C C . THR A 1 112 ? -12.480 -5.836 -6.276 1.00 90.44 112 THR A C 1
ATOM 840 O O . THR A 1 112 ? -13.585 -6.271 -5.959 1.00 90.44 112 THR A O 1
ATOM 843 N N . LYS A 1 113 ? -12.220 -4.527 -6.322 1.00 84.12 113 LYS A N 1
ATOM 844 C CA . LYS A 1 113 ? -13.212 -3.468 -6.089 1.00 84.12 113 LYS A CA 1
ATOM 845 C C . LYS A 1 113 ? -13.112 -2.442 -7.202 1.00 84.12 113 LYS A C 1
ATOM 847 O O . LYS A 1 113 ? -12.020 -1.976 -7.499 1.00 84.12 113 LYS A O 1
ATOM 852 N N . LEU A 1 114 ? -14.239 -2.089 -7.821 1.00 83.75 114 LEU A N 1
ATOM 853 C CA . LEU A 1 114 ? -14.271 -1.119 -8.929 1.00 83.75 114 LEU A CA 1
ATOM 854 C C . LEU A 1 114 ? -13.276 -1.472 -10.059 1.00 83.75 114 LEU A C 1
ATOM 856 O O . LEU A 1 114 ? -12.641 -0.595 -10.633 1.00 83.75 114 LEU A O 1
ATOM 860 N N . GLY A 1 115 ? -13.092 -2.770 -10.329 1.00 81.88 115 GLY A N 1
ATOM 861 C CA . GLY A 1 115 ? -12.144 -3.262 -11.337 1.00 81.88 115 GLY A CA 1
ATOM 862 C C . GLY A 1 115 ? -10.659 -3.152 -10.961 1.00 81.88 115 GLY A C 1
ATOM 863 O O . GLY A 1 115 ? -9.816 -3.376 -11.820 1.00 81.88 115 GLY A O 1
ATOM 864 N N . ARG A 1 116 ? -10.325 -2.818 -9.708 1.00 84.88 116 ARG A N 1
ATOM 865 C CA . ARG A 1 116 ? -8.950 -2.645 -9.208 1.00 84.88 116 ARG A CA 1
ATOM 866 C C . ARG A 1 116 ? -8.665 -3.594 -8.043 1.00 84.88 116 ARG A C 1
ATOM 868 O O . ARG A 1 116 ? -9.570 -3.901 -7.259 1.00 84.88 116 ARG A O 1
ATOM 875 N N . ARG A 1 117 ? -7.414 -4.044 -7.897 1.00 91.38 117 ARG A N 1
ATOM 876 C CA . ARG A 1 117 ? -7.001 -4.901 -6.775 1.00 91.38 117 ARG A CA 1
ATOM 877 C C . ARG A 1 117 ? -6.889 -4.091 -5.483 1.00 91.38 117 ARG A C 1
ATOM 879 O O . ARG A 1 117 ? -6.299 -3.007 -5.442 1.00 91.38 117 ARG A O 1
ATOM 886 N N . PHE A 1 118 ? -7.433 -4.655 -4.414 1.00 94.62 118 PHE A N 1
ATOM 887 C CA . PHE A 1 118 ? -7.484 -4.083 -3.076 1.00 94.62 118 PHE A CA 1
ATOM 888 C C . PHE A 1 118 ? -7.076 -5.135 -2.044 1.00 94.62 118 PHE A C 1
ATOM 890 O O . PHE A 1 118 ? -7.737 -6.161 -1.914 1.00 94.62 118 PHE A O 1
ATOM 897 N N . ALA A 1 119 ? -6.021 -4.875 -1.279 1.00 97.38 119 ALA A N 1
ATOM 898 C CA . ALA A 1 119 ? -5.602 -5.719 -0.167 1.00 97.38 119 ALA A CA 1
ATOM 899 C C . ALA A 1 119 ? -6.285 -5.269 1.131 1.00 97.38 119 ALA A C 1
ATOM 901 O O . ALA A 1 119 ? -5.913 -4.250 1.714 1.00 97.38 119 ALA A O 1
ATOM 902 N N . LEU A 1 120 ? -7.277 -6.022 1.602 1.00 97.62 120 LEU A N 1
ATOM 903 C CA . LEU A 1 120 ? -7.910 -5.805 2.901 1.00 97.62 120 LEU A CA 1
ATOM 904 C C . LEU A 1 120 ? -7.018 -6.359 4.019 1.00 97.62 120 LEU A C 1
ATOM 906 O O . LEU A 1 120 ? -6.764 -7.559 4.053 1.00 97.62 120 LEU A O 1
ATOM 910 N N . ILE A 1 121 ? -6.578 -5.520 4.959 1.00 97.88 121 ILE A N 1
ATOM 911 C CA . ILE A 1 121 ? -5.693 -5.945 6.053 1.00 97.88 121 ILE A CA 1
ATOM 912 C C . ILE A 1 121 ? -6.519 -6.559 7.187 1.00 97.88 121 ILE A C 1
ATOM 914 O O . ILE A 1 121 ? -7.221 -5.838 7.904 1.00 97.88 121 ILE A O 1
ATOM 918 N N . GLN A 1 122 ? -6.417 -7.879 7.355 1.00 96.81 122 GLN A N 1
ATOM 919 C CA . GLN A 1 122 ? -7.206 -8.653 8.319 1.00 96.81 122 GLN A CA 1
ATOM 920 C C . GLN A 1 122 ? -6.498 -8.837 9.669 1.00 96.81 122 GLN A C 1
ATOM 922 O O . GLN A 1 122 ? -7.159 -8.960 10.698 1.00 96.81 122 GLN A O 1
ATOM 927 N N . THR A 1 123 ? -5.165 -8.830 9.689 1.00 96.81 123 THR A N 1
ATOM 928 C CA . THR A 1 123 ? -4.360 -9.027 10.904 1.00 96.81 123 THR A CA 1
ATOM 929 C C . THR A 1 123 ? -3.632 -7.744 11.329 1.00 96.81 123 THR A C 1
ATOM 931 O O . THR A 1 123 ? -3.467 -6.822 10.528 1.00 96.81 123 THR A O 1
ATOM 934 N N . PRO A 1 124 ? -3.138 -7.656 12.581 1.00 97.50 124 PRO A N 1
ATOM 935 C CA . PRO A 1 124 ? -2.350 -6.508 13.044 1.00 97.50 124 PRO A CA 1
ATOM 936 C C . PRO A 1 124 ? -1.085 -6.241 12.218 1.00 97.50 124 PRO A C 1
ATOM 938 O O . PRO A 1 124 ? -0.675 -5.091 12.071 1.00 97.50 124 PRO A O 1
ATOM 941 N N . LYS A 1 125 ? -0.479 -7.301 11.672 1.00 97.81 125 LYS A N 1
ATOM 942 C CA . LYS A 1 125 ? 0.684 -7.248 10.783 1.00 97.81 125 LYS A CA 1
ATOM 943 C C . LYS A 1 125 ? 0.392 -8.070 9.537 1.00 97.81 125 LYS A C 1
ATOM 945 O O . LYS A 1 125 ? 0.122 -9.266 9.658 1.00 97.81 125 LYS A O 1
ATOM 950 N N . ALA A 1 126 ? 0.478 -7.438 8.377 1.00 98.12 126 ALA A N 1
ATOM 951 C CA . ALA A 1 126 ? 0.309 -8.078 7.083 1.00 98.12 126 ALA A CA 1
ATOM 952 C C . ALA A 1 126 ? 1.524 -7.826 6.191 1.00 98.12 126 ALA A C 1
ATOM 954 O O . ALA A 1 126 ? 2.202 -6.808 6.323 1.00 98.12 126 ALA A O 1
ATOM 955 N N . VAL A 1 127 ? 1.780 -8.755 5.276 1.00 98.25 127 VAL A N 1
ATOM 956 C CA . VAL A 1 127 ? 2.865 -8.664 4.300 1.00 98.25 127 VAL A CA 1
ATOM 957 C C . VAL A 1 127 ? 2.287 -8.888 2.914 1.00 98.25 127 VAL A C 1
ATOM 959 O O . VAL A 1 127 ? 1.677 -9.924 2.649 1.00 98.25 127 VAL A O 1
ATOM 962 N N . LEU A 1 128 ? 2.493 -7.919 2.029 1.00 97.62 128 LEU A N 1
ATOM 963 C CA . LEU A 1 128 ? 2.162 -8.021 0.613 1.00 97.62 128 LEU A CA 1
ATOM 964 C C . LEU A 1 128 ? 3.463 -8.229 -0.153 1.00 97.62 128 LEU A C 1
ATOM 966 O O . LEU A 1 128 ? 4.294 -7.328 -0.192 1.00 97.62 128 LEU A O 1
ATOM 970 N N . THR A 1 129 ? 3.654 -9.409 -0.731 1.00 96.69 129 THR A N 1
ATOM 971 C CA . THR A 1 129 ? 4.770 -9.692 -1.641 1.00 96.69 129 THR A CA 1
ATOM 972 C C . THR A 1 129 ? 4.298 -9.424 -3.055 1.00 96.69 129 THR A C 1
ATOM 974 O O . THR A 1 129 ? 3.272 -9.963 -3.465 1.00 96.69 129 THR A O 1
ATOM 977 N N . ILE A 1 130 ? 5.009 -8.555 -3.761 1.00 94.31 130 ILE A N 1
ATOM 978 C CA . ILE A 1 130 ? 4.566 -7.975 -5.022 1.00 94.31 130 ILE A CA 1
ATOM 979 C C . ILE A 1 130 ? 5.680 -8.137 -6.044 1.00 94.31 130 ILE A C 1
ATOM 981 O O . ILE A 1 130 ? 6.778 -7.605 -5.846 1.00 94.31 130 ILE A O 1
ATOM 985 N N . ASP A 1 131 ? 5.370 -8.808 -7.145 1.00 91.25 131 ASP A N 1
ATOM 986 C CA . ASP A 1 131 ? 6.241 -8.834 -8.311 1.00 91.25 131 ASP A CA 1
ATOM 987 C C . ASP A 1 131 ? 6.157 -7.495 -9.046 1.00 91.25 131 ASP A C 1
ATOM 989 O O . ASP A 1 131 ? 5.073 -6.965 -9.314 1.00 91.25 131 ASP A O 1
ATOM 993 N N . LYS A 1 132 ? 7.318 -6.941 -9.386 1.00 87.12 132 LYS A N 1
ATOM 994 C CA . LYS A 1 132 ? 7.449 -5.663 -10.089 1.00 87.12 132 LYS A CA 1
ATOM 995 C C . LYS A 1 132 ? 8.491 -5.753 -11.192 1.00 87.12 132 LYS A C 1
ATOM 997 O O . LYS A 1 132 ? 9.353 -6.631 -11.189 1.00 87.12 132 LYS A O 1
ATOM 1002 N N . GLN A 1 133 ? 8.468 -4.796 -12.112 1.00 83.94 133 GLN A N 1
ATOM 1003 C CA . GLN A 1 133 ? 9.569 -4.654 -13.057 1.00 83.94 133 GLN A CA 1
ATOM 1004 C C . GLN A 1 133 ? 10.808 -4.036 -12.368 1.00 83.94 133 GLN A C 1
ATOM 1006 O O . GLN A 1 133 ? 10.680 -3.228 -11.435 1.00 83.94 133 GLN A O 1
ATOM 1011 N N . PRO A 1 134 ? 12.028 -4.403 -12.802 1.00 81.62 134 PRO A N 1
ATOM 1012 C CA . PRO A 1 134 ? 13.248 -3.705 -12.408 1.00 81.62 134 PRO A CA 1
ATOM 1013 C C . PRO A 1 134 ? 13.136 -2.202 -12.674 1.00 81.62 134 PRO A C 1
ATOM 1015 O O . PRO A 1 134 ? 12.558 -1.796 -13.680 1.00 81.62 134 PRO A O 1
ATOM 1018 N N . HIS A 1 135 ? 13.710 -1.383 -11.792 1.00 78.81 135 HIS A N 1
ATOM 1019 C CA . HIS A 1 135 ? 13.748 0.080 -11.916 1.00 78.81 135 HIS A CA 1
ATOM 1020 C C . HIS A 1 135 ? 12.378 0.779 -11.914 1.00 78.81 135 HIS A C 1
ATOM 1022 O O . HIS A 1 135 ? 12.298 1.974 -12.202 1.00 78.81 135 HIS A O 1
ATOM 1028 N N . ASP A 1 136 ? 11.308 0.062 -11.570 1.00 79.31 136 ASP A N 1
ATOM 1029 C CA . ASP A 1 136 ? 9.964 0.622 -11.513 1.00 79.31 136 ASP A CA 1
ATOM 1030 C C . ASP A 1 136 ? 9.584 1.095 -10.103 1.00 79.31 136 ASP A C 1
ATOM 1032 O O . ASP A 1 136 ? 10.110 0.625 -9.081 1.00 79.31 136 ASP A O 1
ATOM 1036 N N . PHE A 1 137 ? 8.646 2.036 -10.066 1.00 81.12 137 PHE A N 1
ATOM 1037 C CA . PHE A 1 137 ? 7.962 2.469 -8.860 1.00 81.12 137 PHE A CA 1
ATOM 1038 C C . PHE A 1 137 ? 6.455 2.508 -9.109 1.00 81.12 137 PHE A C 1
ATOM 1040 O O . PHE A 1 137 ? 5.982 2.911 -10.171 1.00 81.12 137 PHE A O 1
ATOM 1047 N N . HIS A 1 138 ? 5.686 2.137 -8.094 1.00 84.00 138 HIS A N 1
ATOM 1048 C CA . HIS A 1 138 ? 4.234 2.070 -8.163 1.00 84.00 138 HIS A CA 1
ATOM 1049 C C . HIS A 1 138 ? 3.613 2.961 -7.100 1.00 84.00 138 HIS A C 1
ATOM 1051 O O . HIS A 1 138 ? 4.155 3.129 -6.004 1.00 84.00 138 HIS A O 1
ATOM 1057 N N . VAL A 1 139 ? 2.470 3.544 -7.452 1.00 85.94 139 VAL A N 1
ATOM 1058 C CA . VAL A 1 139 ? 1.650 4.302 -6.515 1.00 85.94 139 VAL A CA 1
ATOM 1059 C C . VAL A 1 139 ? 0.656 3.340 -5.884 1.00 85.94 139 VAL A C 1
ATOM 1061 O O . VAL A 1 139 ? -0.035 2.594 -6.572 1.00 85.94 139 VAL A O 1
ATOM 1064 N N . PHE A 1 140 ? 0.595 3.387 -4.565 1.00 90.62 140 PHE A N 1
ATOM 1065 C CA . PHE A 1 140 ? -0.338 2.661 -3.727 1.00 90.62 140 PHE A CA 1
ATOM 1066 C C . PHE A 1 140 ? -1.190 3.664 -2.969 1.00 90.62 140 PHE A C 1
ATOM 1068 O O . PHE A 1 140 ? -0.755 4.787 -2.713 1.00 90.62 140 PHE A O 1
ATOM 1075 N N . THR A 1 141 ? -2.371 3.244 -2.530 1.00 92.81 141 THR A N 1
ATOM 1076 C CA . THR A 1 141 ? -3.216 4.089 -1.681 1.00 92.81 141 THR A CA 1
ATOM 1077 C C . THR A 1 141 ? -3.705 3.306 -0.489 1.00 92.81 141 THR A C 1
ATOM 1079 O O . THR A 1 141 ? -4.417 2.318 -0.642 1.00 92.81 141 THR A O 1
ATOM 1082 N N . ILE A 1 142 ? -3.353 3.755 0.713 1.00 95.06 142 ILE A N 1
ATOM 1083 C CA . ILE A 1 142 ? -3.945 3.215 1.931 1.00 95.06 142 ILE A CA 1
ATOM 1084 C C . ILE A 1 142 ? -5.291 3.890 2.186 1.00 95.06 142 ILE A C 1
ATOM 1086 O O . ILE A 1 142 ? -5.424 5.110 2.111 1.00 95.06 142 ILE A O 1
ATOM 1090 N N . GLU A 1 143 ? -6.293 3.080 2.493 1.00 95.19 143 GLU A N 1
ATOM 1091 C CA . GLU A 1 143 ? -7.649 3.482 2.836 1.00 95.19 143 GLU A CA 1
ATOM 1092 C C . GLU A 1 143 ? -7.952 3.091 4.283 1.00 95.19 143 GLU A C 1
ATOM 1094 O O . GLU A 1 143 ? -7.664 1.971 4.707 1.00 95.19 143 GLU A O 1
ATOM 1099 N N . GLY A 1 144 ? -8.578 4.010 5.018 1.00 95.81 144 GLY A N 1
ATOM 1100 C CA . GLY A 1 144 ? -9.144 3.775 6.339 1.00 95.81 144 GLY A CA 1
ATOM 1101 C C . GLY A 1 144 ? -10.597 4.249 6.413 1.00 95.81 144 GLY A C 1
ATOM 1102 O O . GLY A 1 144 ? -10.933 5.370 6.002 1.00 95.81 144 GLY A O 1
ATOM 1103 N N . LYS A 1 145 ? -11.486 3.429 6.982 1.00 95.44 145 LYS A N 1
ATOM 1104 C CA . LYS A 1 145 ? -12.866 3.846 7.301 1.00 95.44 145 LYS A CA 1
ATOM 1105 C C . LYS A 1 145 ? -13.028 4.059 8.798 1.00 95.44 145 LYS A C 1
ATOM 1107 O O . LYS A 1 145 ? -12.479 3.300 9.585 1.00 95.44 145 LYS A O 1
ATOM 1112 N N . LYS A 1 146 ? -13.805 5.081 9.173 1.00 93.25 146 LYS A N 1
ATOM 1113 C CA . LYS A 1 146 ? -14.111 5.408 10.572 1.00 93.25 146 LYS A CA 1
ATOM 1114 C C . LYS A 1 146 ? -14.717 4.164 11.246 1.00 93.25 146 LYS A C 1
ATOM 1116 O O . LYS A 1 146 ? -15.734 3.679 10.745 1.00 93.25 146 LYS A O 1
ATOM 1121 N N . PRO A 1 147 ? -14.111 3.622 12.316 1.00 93.38 147 PRO A N 1
ATOM 1122 C CA . PRO A 1 147 ? -14.713 2.516 13.045 1.00 93.38 147 PRO A CA 1
ATOM 1123 C C . PRO A 1 147 ? -15.982 2.978 13.773 1.00 93.38 147 PRO A C 1
ATOM 1125 O O . PRO A 1 147 ? -16.131 4.159 14.103 1.00 93.38 147 PRO A O 1
ATOM 1128 N N . ALA A 1 148 ? -16.902 2.048 14.033 1.00 90.44 148 ALA A N 1
ATOM 1129 C CA . ALA A 1 148 ? -18.093 2.341 14.825 1.00 90.44 148 ALA A CA 1
ATOM 1130 C C . ALA A 1 148 ? -17.686 2.806 16.236 1.00 90.44 148 ALA A C 1
ATOM 1132 O O . ALA A 1 148 ? -16.820 2.207 16.867 1.00 90.44 148 ALA A O 1
ATOM 1133 N N . GLY A 1 149 ? -18.287 3.895 16.719 1.00 87.75 149 GLY A N 1
ATOM 1134 C CA . GLY A 1 149 ? -17.970 4.458 18.038 1.00 87.75 149 GLY A CA 1
ATOM 1135 C C . GLY A 1 149 ? -16.678 5.283 18.114 1.00 87.75 149 GLY A C 1
ATOM 1136 O O . GLY A 1 149 ? -16.289 5.683 19.210 1.00 87.75 149 GLY A O 1
ATOM 1137 N N . ALA A 1 150 ? -16.018 5.570 16.985 1.00 91.00 150 ALA A N 1
ATOM 1138 C CA . ALA A 1 150 ? -14.885 6.494 16.945 1.00 91.00 150 ALA A CA 1
ATOM 1139 C C . ALA A 1 150 ? -15.277 7.890 17.452 1.00 91.00 150 ALA A C 1
ATOM 1141 O O . ALA A 1 150 ? -16.231 8.492 16.946 1.00 91.00 150 ALA A O 1
ATOM 1142 N N . LYS A 1 151 ? -14.512 8.421 18.410 1.00 91.25 151 LYS A N 1
ATOM 1143 C CA . LYS A 1 151 ? -14.697 9.793 18.903 1.00 91.25 151 LYS A CA 1
ATOM 1144 C C . LYS A 1 151 ? -14.057 10.808 17.942 1.00 91.25 151 LYS A C 1
ATOM 1146 O O . LYS A 1 151 ? -13.042 10.475 17.322 1.00 91.25 151 LYS A O 1
ATOM 1151 N N . PRO A 1 152 ? -14.599 12.036 17.840 1.00 91.50 152 PRO A N 1
ATOM 1152 C CA . PRO A 1 152 ? -13.952 13.115 17.098 1.00 91.50 152 PRO A CA 1
ATOM 1153 C C . PRO A 1 152 ? -12.505 13.323 17.557 1.00 91.50 152 PRO A C 1
ATOM 1155 O O . PRO A 1 152 ? -12.217 13.294 18.755 1.00 91.50 152 PRO A O 1
ATOM 1158 N N . GLY A 1 153 ? -11.587 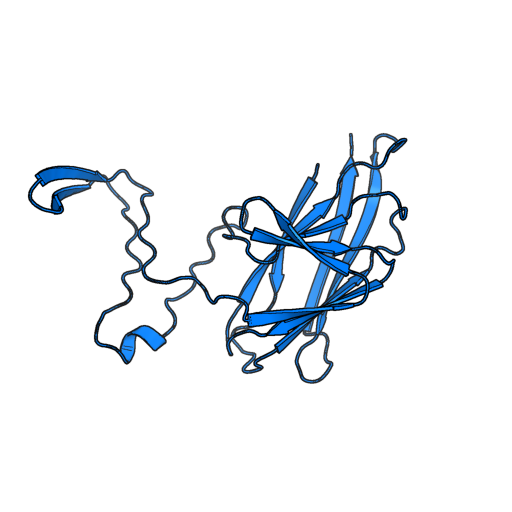13.481 16.604 1.00 90.12 153 GLY A N 1
ATOM 1159 C CA . GLY A 1 153 ? -10.163 13.700 16.877 1.00 90.12 153 GLY A CA 1
ATOM 1160 C C . GLY A 1 153 ? -9.376 12.456 17.313 1.00 90.12 153 GLY A C 1
ATOM 1161 O O . GLY A 1 153 ? -8.158 12.540 17.477 1.00 90.12 153 GLY A O 1
ATOM 1162 N N . GLN A 1 154 ? -10.020 11.291 17.461 1.00 93.38 154 GLN A N 1
ATOM 1163 C CA . GLN A 1 154 ? -9.312 10.042 17.739 1.00 93.38 154 GLN A CA 1
ATOM 1164 C C . GLN A 1 154 ? -8.377 9.682 16.575 1.00 93.38 154 GLN A C 1
ATOM 1166 O O . GLN A 1 154 ? -8.751 9.773 15.403 1.00 93.38 154 GLN A O 1
ATOM 1171 N N . GLN A 1 155 ? -7.156 9.270 16.915 1.00 94.69 155 GLN A N 1
ATOM 1172 C CA . GLN A 1 155 ? -6.095 8.955 15.963 1.00 94.69 155 GLN A CA 1
ATOM 1173 C C . GLN A 1 155 ? -5.933 7.443 15.795 1.00 94.69 155 GLN A C 1
ATOM 1175 O O . GLN A 1 155 ? -5.865 6.706 16.778 1.00 94.69 155 GLN A O 1
ATOM 1180 N N . TYR A 1 156 ? -5.819 6.994 14.546 1.00 95.88 156 TYR A N 1
ATOM 1181 C CA . TYR A 1 156 ? -5.565 5.599 14.188 1.00 95.88 156 TYR A CA 1
ATOM 1182 C C . TYR A 1 156 ? -4.317 5.518 13.314 1.00 95.88 156 TYR A C 1
ATOM 1184 O O . TYR A 1 156 ? -4.326 5.965 12.166 1.00 95.88 156 TYR A O 1
ATOM 1192 N N . ARG A 1 157 ? -3.236 4.970 13.872 1.00 96.62 157 ARG A N 1
ATOM 1193 C CA . ARG A 1 157 ? -1.924 4.909 13.221 1.00 96.62 157 ARG A CA 1
ATOM 1194 C C . ARG A 1 157 ? -1.729 3.591 12.477 1.00 96.62 157 ARG A C 1
ATOM 1196 O O . ARG A 1 157 ? -1.865 2.524 13.070 1.00 96.62 157 ARG A O 1
ATOM 1203 N N . VAL A 1 158 ? -1.333 3.683 11.212 1.00 97.69 158 VAL A N 1
ATOM 1204 C CA . VAL A 1 158 ? -0.874 2.556 10.396 1.00 97.69 158 VAL A CA 1
ATOM 1205 C C . VAL A 1 158 ? 0.520 2.862 9.869 1.00 97.69 158 VAL A C 1
ATOM 1207 O O . VAL A 1 158 ? 0.745 3.919 9.284 1.00 97.69 158 VAL A O 1
ATOM 1210 N N . ASP A 1 159 ? 1.447 1.933 10.063 1.00 97.94 159 ASP A N 1
ATOM 1211 C CA . ASP A 1 159 ? 2.805 2.019 9.533 1.00 97.94 159 ASP A CA 1
ATOM 1212 C C . ASP A 1 159 ? 2.953 1.075 8.335 1.00 97.94 159 ASP A C 1
ATOM 1214 O O . ASP A 1 159 ? 2.454 -0.051 8.351 1.00 97.94 159 ASP A O 1
ATOM 1218 N N . ILE A 1 160 ? 3.645 1.526 7.296 1.00 97.69 160 ILE A N 1
ATOM 1219 C CA . ILE A 1 160 ? 3.972 0.759 6.097 1.00 97.69 160 ILE A CA 1
ATOM 1220 C C . ILE A 1 160 ? 5.486 0.808 5.916 1.00 97.69 160 ILE A C 1
ATOM 1222 O O . ILE A 1 160 ? 6.072 1.888 5.932 1.00 97.69 160 ILE A O 1
ATOM 1226 N N . ALA A 1 161 ? 6.123 -0.340 5.716 1.00 97.38 161 ALA A N 1
ATOM 1227 C CA . ALA A 1 161 ? 7.541 -0.425 5.382 1.00 97.38 161 ALA A CA 1
ATOM 1228 C C . ALA A 1 161 ? 7.735 -1.224 4.093 1.00 97.38 161 ALA A C 1
ATOM 1230 O O . ALA A 1 161 ? 7.135 -2.283 3.913 1.00 97.38 161 ALA A O 1
ATOM 1231 N N . GLN A 1 162 ? 8.586 -0.720 3.206 1.00 95.31 162 GLN A N 1
ATOM 1232 C CA . GLN A 1 162 ? 8.997 -1.407 1.992 1.00 95.31 162 GLN A CA 1
ATOM 1233 C C . GLN A 1 162 ? 10.316 -2.132 2.237 1.00 95.31 162 GLN A C 1
ATOM 1235 O O . GLN A 1 162 ? 11.320 -1.506 2.569 1.00 95.31 162 GLN A O 1
ATOM 1240 N N . GLU A 1 163 ? 10.326 -3.432 1.981 1.00 94.88 163 GLU A N 1
ATOM 1241 C CA . GLU A 1 163 ? 11.512 -4.283 1.977 1.00 94.88 163 GLU A CA 1
ATOM 1242 C C . GLU A 1 163 ? 11.861 -4.671 0.531 1.00 94.88 163 GLU A C 1
ATOM 1244 O O . GLU A 1 163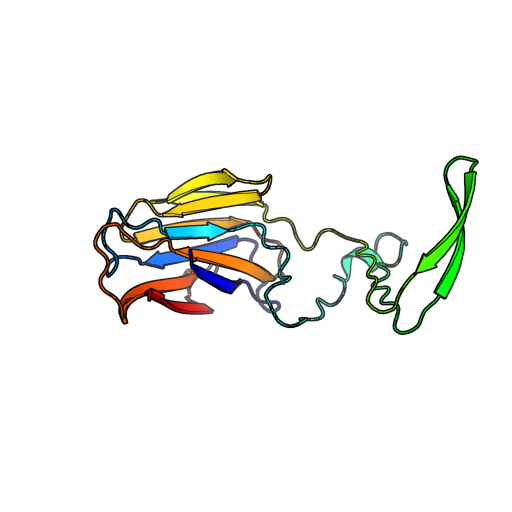 ? 10.977 -4.999 -0.267 1.00 94.88 163 GLU A O 1
ATOM 1249 N N . ASN A 1 164 ? 13.146 -4.616 0.177 1.00 89.75 164 ASN A N 1
ATOM 1250 C CA . ASN A 1 164 ? 13.637 -5.088 -1.120 1.00 89.75 164 ASN A CA 1
ATOM 1251 C C . ASN A 1 164 ? 13.870 -6.612 -1.124 1.00 89.75 164 ASN A C 1
ATOM 1253 O O . ASN A 1 164 ? 13.744 -7.288 -0.104 1.00 89.75 164 ASN A O 1
ATOM 1257 N N . SER A 1 165 ? 14.278 -7.172 -2.265 1.00 87.06 165 SER A N 1
ATOM 1258 C CA . SER A 1 165 ? 14.557 -8.614 -2.381 1.00 87.06 165 SER A CA 1
ATOM 1259 C C . SER A 1 165 ? 15.681 -9.132 -1.470 1.00 87.06 165 SER A C 1
ATOM 1261 O O . SER A 1 165 ? 15.768 -10.336 -1.242 1.00 87.06 165 SER A O 1
ATOM 1263 N N . LYS A 1 166 ? 16.532 -8.247 -0.931 1.00 88.31 166 LYS A N 1
ATOM 1264 C CA . LYS A 1 166 ? 17.618 -8.589 0.003 1.00 88.31 166 LYS A CA 1
ATOM 1265 C C . LYS A 1 166 ? 17.184 -8.559 1.471 1.00 88.31 166 LYS A C 1
ATOM 1267 O O . LYS A 1 166 ? 18.025 -8.754 2.342 1.00 88.31 166 LYS A O 1
ATOM 1272 N N . GLY A 1 167 ? 15.914 -8.282 1.764 1.00 89.69 167 GLY A N 1
ATOM 1273 C CA . GLY A 1 167 ? 15.435 -8.167 3.142 1.00 89.69 167 GLY A CA 1
ATOM 1274 C C . GLY A 1 167 ? 15.718 -6.813 3.799 1.00 89.69 167 GLY A C 1
ATOM 1275 O O . GLY A 1 167 ? 15.519 -6.663 5.001 1.00 89.69 167 GLY A O 1
ATOM 1276 N N . VAL A 1 168 ? 16.193 -5.819 3.041 1.00 90.44 168 VAL A N 1
ATOM 1277 C CA . VAL A 1 168 ? 16.528 -4.491 3.572 1.00 90.44 168 VAL A CA 1
ATOM 1278 C C . VAL A 1 168 ? 15.333 -3.560 3.417 1.00 90.44 168 VAL A C 1
ATOM 1280 O O . VAL A 1 168 ? 14.762 -3.458 2.329 1.00 90.44 168 VAL A O 1
ATOM 1283 N N . VAL A 1 169 ? 14.980 -2.845 4.488 1.00 92.94 169 VAL A N 1
ATOM 1284 C CA . VAL A 1 169 ? 13.963 -1.789 4.437 1.00 92.94 169 VAL A CA 1
ATOM 1285 C C . VAL A 1 169 ? 14.523 -0.590 3.674 1.00 92.94 169 VAL A C 1
ATOM 1287 O O . VAL A 1 169 ? 15.525 -0.004 4.074 1.00 92.94 169 VAL A O 1
ATOM 1290 N N . VAL A 1 170 ? 13.881 -0.237 2.563 1.00 89.12 170 VAL A N 1
ATOM 1291 C CA . VAL A 1 170 ? 14.332 0.812 1.628 1.00 89.12 170 VAL A CA 1
ATOM 1292 C C . VAL A 1 170 ? 13.376 2.001 1.545 1.00 89.12 170 VAL A C 1
ATOM 1294 O O . VAL A 1 170 ? 13.664 2.978 0.861 1.00 89.12 170 VAL A O 1
ATOM 1297 N N . GLY A 1 171 ? 12.240 1.931 2.234 1.00 89.25 171 GLY A N 1
ATOM 1298 C CA . GLY A 1 171 ? 11.249 2.996 2.272 1.00 89.25 171 GLY A CA 1
ATOM 1299 C C . GLY A 1 171 ? 10.148 2.697 3.279 1.00 89.25 171 GLY A C 1
ATOM 1300 O O . GLY A 1 171 ? 10.055 1.590 3.811 1.00 89.25 171 GLY A O 1
ATOM 1301 N N . GLY A 1 172 ? 9.303 3.684 3.544 1.00 90.75 172 GLY A N 1
ATOM 1302 C CA . GLY A 1 172 ? 8.178 3.517 4.449 1.00 90.75 172 GLY A CA 1
ATOM 1303 C C . GLY A 1 172 ? 7.342 4.777 4.590 1.00 90.75 172 GLY A C 1
ATOM 1304 O O . GLY A 1 172 ? 7.693 5.845 4.094 1.00 90.75 172 GLY A O 1
ATOM 1305 N N . LEU A 1 173 ? 6.217 4.620 5.270 1.00 92.44 173 LEU A N 1
ATOM 1306 C CA . LEU A 1 173 ? 5.245 5.664 5.531 1.00 92.44 173 LEU A CA 1
ATOM 1307 C C . LEU A 1 173 ? 4.513 5.361 6.835 1.00 92.44 173 LEU A C 1
ATOM 1309 O O . LEU A 1 173 ? 4.107 4.228 7.075 1.00 92.44 173 LEU A O 1
ATOM 1313 N N . THR A 1 174 ? 4.243 6.395 7.620 1.00 95.19 174 THR A N 1
ATOM 1314 C CA . THR A 1 174 ? 3.252 6.342 8.697 1.00 95.19 174 THR A CA 1
ATOM 1315 C C . THR A 1 174 ? 2.044 7.180 8.305 1.00 95.19 174 THR A C 1
ATOM 1317 O O . THR A 1 174 ? 2.185 8.355 7.972 1.00 95.19 174 THR A O 1
ATOM 1320 N N . VAL A 1 175 ? 0.849 6.595 8.383 1.00 94.38 175 VAL A N 1
ATOM 1321 C CA . VAL A 1 175 ? -0.424 7.296 8.188 1.00 94.38 175 VAL A CA 1
ATOM 1322 C C . VAL A 1 175 ? -1.185 7.342 9.500 1.00 94.38 175 VAL A C 1
ATOM 1324 O O . VAL A 1 175 ? -1.372 6.323 10.163 1.00 94.38 175 VAL A O 1
ATOM 1327 N N . ILE A 1 176 ? -1.649 8.535 9.863 1.00 96.00 176 ILE A N 1
ATOM 1328 C CA . ILE A 1 176 ? -2.526 8.751 11.011 1.00 96.00 176 ILE A CA 1
ATOM 1329 C C . ILE A 1 176 ? -3.888 9.176 10.475 1.00 96.00 176 ILE A C 1
ATOM 1331 O O . ILE A 1 176 ? -4.051 10.278 9.954 1.00 96.00 176 ILE A O 1
ATOM 1335 N N . PHE A 1 177 ? -4.881 8.302 10.608 1.00 94.62 177 PHE A N 1
ATOM 1336 C CA . PHE A 1 177 ? -6.262 8.653 10.311 1.00 94.62 177 PHE A CA 1
ATOM 1337 C C . PHE A 1 177 ? -6.877 9.361 11.515 1.00 94.62 177 PHE A C 1
ATOM 1339 O O . PHE A 1 177 ? -6.990 8.779 12.591 1.00 94.62 177 PHE A O 1
ATOM 1346 N N . THR A 1 178 ? -7.309 10.601 11.315 1.00 92.94 178 THR A N 1
ATOM 1347 C CA . THR A 1 178 ? -8.203 11.333 12.220 1.00 92.94 178 THR A CA 1
ATOM 1348 C C . THR A 1 178 ? -9.573 11.434 11.581 1.00 92.94 178 THR A C 1
ATOM 1350 O O . THR A 1 178 ? -9.673 11.676 10.378 1.00 92.94 178 THR A O 1
ATOM 1353 N N . PHE A 1 179 ? -10.641 11.260 12.348 1.00 89.12 179 PHE A N 1
ATOM 1354 C CA . PHE A 1 179 ? -11.999 11.481 11.857 1.00 89.12 179 PHE A CA 1
ATOM 1355 C C . PHE A 1 179 ? -12.674 12.541 12.715 1.00 89.12 179 PHE A C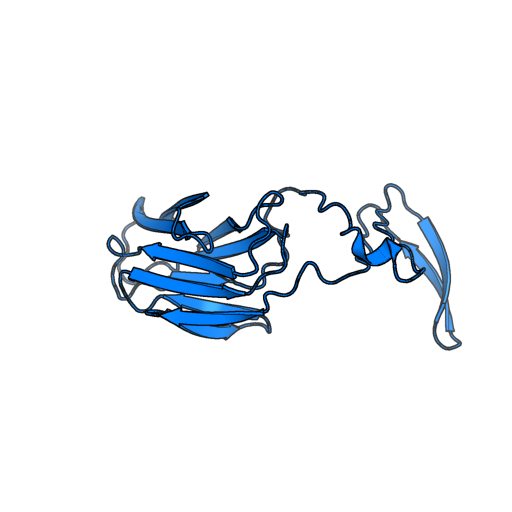 1
ATOM 1357 O O . PHE A 1 179 ? -12.587 12.479 13.942 1.00 89.12 179 PHE A O 1
ATOM 1364 N N . ASP A 1 180 ? -13.337 13.476 12.045 1.00 84.31 180 ASP A N 1
ATOM 1365 C CA . ASP A 1 180 ? -14.203 14.467 12.676 1.00 84.31 180 ASP A CA 1
ATOM 1366 C C . ASP A 1 180 ? -15.564 13.828 13.014 1.00 84.31 180 ASP A C 1
ATOM 1368 O O . ASP A 1 180 ? -15.981 12.865 12.310 1.00 84.31 180 ASP A O 1
#

pLDDT: mean 77.27, std 21.24, range [34.47, 98.25]

Secondary structure (DSSP, 8-state):
-EEEEEEEE-TT---SEEEEEEE-TTS-TTS-EEEESS---TTS--------GGGGSSSS---EEE-SS-EEEEEEETTEEEEEEEPTT-EEE-S-------EEEESEEEEEETTEEEEEE-SSEEEEEEE--TT-EEEEEEEE-PPTTPPTT-EEEEEEEEEETTS-EEEEEEEEEE--